Protein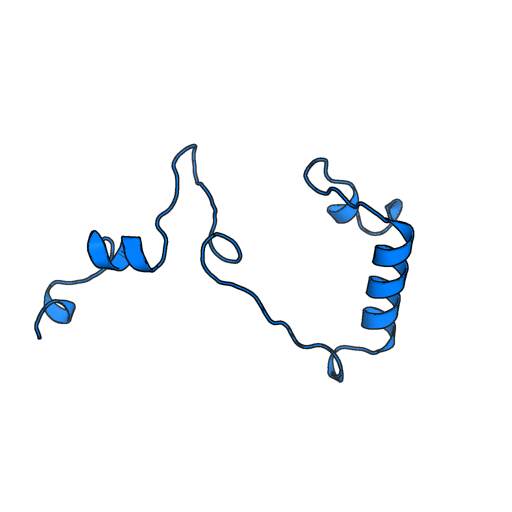 AF-H3BW20-F1 (afdb_monomer)

Foldseek 3Di:
DCVVDVVCVDPPHDDPDVVVVVVVVVVDVVVDDVPDDDDDDPFCTVDPQDDPPHGDDGPVRCVVVVVPPDVVNVDD

pLDDT: mean 88.11, std 13.78, range [52.66, 98.06]

InterPro domains:
  IPR006434 Pyrimidine 5'-nucleotidase, eukaryotic [PF05822] (44-76)
  IPR023214 HAD superfamily [G3DSA:3.40.50.1000] (2-66)
  IPR036412 HAD-like superfamily [SSF56784] (4-75)

Mean predicted aligned error: 7.13 Å

Sequence (76 aa):
FSAQIPELTKCTVLMKERSRVEVTIRAMQHAGAGTLQVISDFDMTLTRFAHNGNRVPTTHNILDNRLLISEDCAKK

Solvent-accessible surface area (backbone atoms only — not comparable to full-atom values): 5101 Å² total; per-residue (Å²): 106,62,92,77,39,68,76,69,65,39,92,89,54,83,67,96,56,59,71,60,54,54,53,53,54,51,51,54,61,74,64,33,74,95,73,64,84,88,86,78,75,52,71,58,66,73,39,64,58,56,56,97,91,38,75,52,76,44,73,66,49,37,60,77,67,44,74,81,60,55,76,80,76,71,62,131

Nearest PDB structures (foldseek):
  7zeg-assembly2_B  TM=8.986E-01  e=1.742E-03  Homo sapiens
  7zeg-assembly1_A  TM=8.718E-01  e=1.624E-03  Homo sapiens
  4kx5-assembly1_A  TM=8.854E-01  e=3.513E-03  Mus musculus

Structure (mmCIF, N/CA/C/O backbone):
data_AF-H3BW20-F1
#
_entry.id   AF-H3BW20-F1
#
loop_
_atom_site.group_PDB
_atom_site.id
_atom_site.type_symbol
_atom_site.label_atom_id
_atom_site.label_alt_id
_atom_site.label_comp_id
_atom_site.label_asym_id
_atom_site.label_entity_id
_atom_site.label_seq_id
_atom_site.pdbx_PDB_ins_code
_atom_site.Cartn_x
_atom_site.Cartn_y
_atom_site.Cartn_z
_atom_site.occupancy
_atom_site.B_iso_or_equiv
_atom_site.auth_seq_id
_atom_site.auth_comp_id
_atom_site.auth_asym_id
_atom_site.auth_atom_id
_atom_site.pdbx_PDB_model_num
ATOM 1 N N . PHE A 1 1 ? -18.189 8.322 10.754 1.00 55.78 1 PHE A N 1
ATOM 2 C CA . PHE A 1 1 ? -16.893 7.636 10.593 1.00 55.78 1 PHE A CA 1
ATOM 3 C C . PHE A 1 1 ? -16.314 7.827 9.201 1.00 55.78 1 PHE A C 1
ATOM 5 O O . PHE A 1 1 ? -15.255 8.427 9.111 1.00 55.78 1 PHE A O 1
ATOM 12 N N . SER A 1 2 ? -17.000 7.451 8.114 1.00 52.66 2 SER A N 1
ATOM 13 C CA . SER A 1 2 ? -16.540 7.800 6.752 1.00 52.66 2 SER A CA 1
ATOM 14 C C . SER A 1 2 ? -16.281 9.301 6.543 1.00 52.66 2 SER A C 1
ATOM 16 O O . SER A 1 2 ? -15.243 9.662 6.010 1.00 52.66 2 SER A O 1
ATOM 18 N N . ALA A 1 3 ? -17.159 10.175 7.045 1.00 55.78 3 ALA A N 1
ATOM 19 C CA . ALA A 1 3 ? -16.976 11.632 6.989 1.00 55.78 3 ALA A CA 1
ATOM 20 C C . ALA A 1 3 ? -15.846 12.173 7.896 1.00 55.78 3 ALA A C 1
ATOM 22 O O . ALA A 1 3 ? -15.503 13.344 7.799 1.00 55.78 3 ALA A O 1
ATOM 23 N N . GLN A 1 4 ? -15.284 11.345 8.787 1.00 74.31 4 GLN A N 1
ATOM 24 C CA . GLN A 1 4 ? -14.195 11.719 9.703 1.00 74.31 4 GLN A CA 1
ATOM 25 C C . GLN A 1 4 ? -12.816 11.251 9.209 1.00 74.31 4 GLN A C 1
ATOM 27 O O . GLN A 1 4 ? -11.811 11.684 9.760 1.00 74.31 4 GLN A O 1
ATOM 32 N N . ILE A 1 5 ? -12.758 10.393 8.179 1.00 89.06 5 ILE A N 1
ATOM 33 C CA . ILE A 1 5 ? -11.515 9.937 7.537 1.00 89.06 5 ILE A CA 1
ATOM 34 C C . ILE A 1 5 ? -11.662 10.160 6.023 1.00 89.06 5 ILE A C 1
ATOM 36 O O . ILE A 1 5 ? -12.132 9.258 5.316 1.00 89.06 5 ILE A O 1
ATOM 40 N N . PRO A 1 6 ? 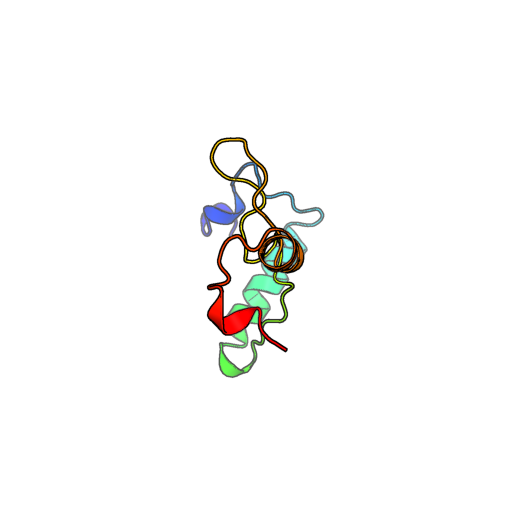-11.315 11.359 5.516 1.00 91.88 6 PRO A N 1
ATOM 41 C CA . PRO A 1 6 ? -11.499 11.731 4.109 1.00 91.88 6 PRO A CA 1
ATOM 42 C C . PRO A 1 6 ? -10.831 10.763 3.119 1.00 91.88 6 PRO A C 1
ATOM 44 O O . PRO A 1 6 ? -11.274 10.592 1.985 1.00 91.88 6 PRO A O 1
ATOM 47 N N . GLU A 1 7 ? -9.771 10.072 3.531 1.00 94.06 7 GLU A N 1
ATOM 48 C CA . GLU A 1 7 ? -9.068 9.086 2.714 1.00 94.06 7 GLU A CA 1
ATOM 49 C C . GLU A 1 7 ? -9.973 7.913 2.317 1.00 94.06 7 GLU A C 1
ATOM 51 O O . GLU A 1 7 ? -9.837 7.393 1.211 1.00 94.06 7 GLU A O 1
ATOM 56 N N . LEU A 1 8 ? -10.935 7.540 3.170 1.00 93.12 8 LEU A N 1
ATOM 57 C CA . LEU A 1 8 ? -11.882 6.446 2.929 1.00 93.12 8 LEU A CA 1
ATOM 58 C C . LEU A 1 8 ? -13.067 6.848 2.033 1.00 93.12 8 LEU A C 1
ATOM 60 O O . LEU A 1 8 ? -13.963 6.029 1.800 1.00 93.12 8 LEU A O 1
ATOM 64 N N . THR A 1 9 ? -13.120 8.097 1.559 1.00 92.75 9 THR A N 1
ATOM 65 C CA . THR A 1 9 ? -14.167 8.593 0.648 1.00 92.75 9 THR A CA 1
ATOM 66 C C . THR A 1 9 ? -13.664 8.836 -0.776 1.00 92.75 9 THR A C 1
ATOM 68 O O . THR A 1 9 ? -14.438 9.270 -1.624 1.00 92.75 9 THR A O 1
ATOM 71 N N . LYS A 1 10 ? -12.385 8.562 -1.067 1.00 95.25 10 LYS A N 1
ATOM 72 C CA . LYS A 1 10 ? -11.820 8.667 -2.422 1.00 95.25 10 LYS A CA 1
ATOM 73 C C . LYS A 1 10 ? -12.478 7.655 -3.367 1.00 95.25 10 LYS A C 1
ATOM 75 O O . LYS A 1 10 ? -12.759 6.528 -2.970 1.00 95.25 10 LYS A O 1
ATOM 80 N N . CYS A 1 11 ? -12.644 8.020 -4.640 1.00 97.19 11 CYS A N 1
ATOM 81 C CA . CYS A 1 11 ? -13.227 7.137 -5.663 1.00 97.19 11 CYS A CA 1
ATOM 82 C C . CYS A 1 11 ? -12.410 5.858 -5.920 1.00 97.19 11 CYS A C 1
ATOM 84 O O . CYS A 1 11 ? -12.948 4.873 -6.413 1.00 97.19 11 CYS A O 1
ATOM 86 N N . THR A 1 12 ? -11.124 5.858 -5.563 1.00 97.12 12 THR A N 1
ATOM 87 C CA . THR A 1 12 ? -10.230 4.698 -5.660 1.00 97.12 12 THR A CA 1
ATOM 88 C C . THR A 1 12 ? -10.402 3.696 -4.517 1.00 97.12 12 THR A C 1
ATOM 90 O O . THR A 1 12 ? -9.796 2.628 -4.554 1.00 97.12 12 THR A O 1
ATOM 93 N N . VAL A 1 13 ? -11.197 4.018 -3.492 1.00 96.38 13 VAL A N 1
ATOM 94 C CA . VAL A 1 13 ? -11.416 3.154 -2.330 1.00 96.38 13 VAL A CA 1
ATOM 95 C C . VAL A 1 13 ? -12.751 2.438 -2.474 1.00 96.38 13 VAL A C 1
ATOM 97 O O . VAL A 1 13 ? -13.820 3.031 -2.343 1.00 96.38 13 VAL A O 1
ATOM 100 N N . LEU A 1 14 ? -12.680 1.130 -2.702 1.00 96.69 14 LEU A N 1
ATOM 101 C CA . LEU A 1 14 ? -13.841 0.257 -2.824 1.00 96.69 14 LEU A CA 1
ATOM 102 C C . LEU A 1 14 ? -13.868 -0.705 -1.635 1.00 96.69 14 LEU A C 1
ATOM 104 O O . LEU A 1 14 ? -12.893 -1.402 -1.365 1.00 96.69 14 LEU A O 1
ATOM 108 N N . MET A 1 15 ? -14.986 -0.746 -0.913 1.00 96.50 15 MET A N 1
ATOM 109 C CA . MET A 1 15 ? -15.167 -1.609 0.256 1.00 96.50 15 MET A CA 1
ATOM 110 C C . MET A 1 15 ? -16.413 -2.463 0.072 1.00 96.50 15 MET A C 1
ATOM 112 O O . MET A 1 15 ? -17.511 -1.926 -0.053 1.00 96.50 15 MET A O 1
ATOM 116 N N . LYS A 1 16 ? -16.255 -3.789 0.120 1.00 96.88 16 LYS A N 1
ATOM 117 C CA . LYS A 1 16 ? -17.389 -4.722 0.048 1.00 96.88 16 LYS A CA 1
ATOM 118 C C . LYS A 1 16 ? -18.333 -4.575 1.249 1.00 96.88 16 LYS A C 1
ATOM 120 O O . LYS A 1 16 ? -19.543 -4.527 1.077 1.00 96.88 16 LYS A O 1
ATOM 125 N N . GLU A 1 17 ? -17.778 -4.480 2.458 1.00 97.00 17 GLU A N 1
ATOM 126 C CA . GLU A 1 17 ? -18.529 -4.382 3.717 1.00 97.00 17 GLU A CA 1
ATOM 127 C C . GLU A 1 17 ? -17.999 -3.219 4.565 1.00 97.00 17 GLU A C 1
ATOM 129 O O . GLU A 1 17 ? -17.150 -3.396 5.442 1.00 97.00 17 GLU A O 1
ATOM 134 N N . ARG A 1 18 ? -18.497 -2.005 4.307 1.00 93.56 18 ARG A N 1
ATOM 135 C CA . ARG A 1 18 ? -18.009 -0.784 4.970 1.00 93.56 18 ARG A CA 1
ATOM 136 C C . ARG A 1 18 ? -18.107 -0.848 6.496 1.00 93.56 18 ARG A C 1
ATOM 138 O O . ARG A 1 18 ? -17.145 -0.512 7.179 1.00 93.56 18 ARG A O 1
ATOM 145 N N . SER A 1 19 ? -19.232 -1.326 7.028 1.00 94.12 19 SER A N 1
ATOM 146 C CA . SER A 1 19 ? -19.449 -1.400 8.478 1.00 94.12 19 SER A CA 1
ATOM 147 C C . SER A 1 19 ? -18.424 -2.297 9.176 1.00 94.12 19 SER A C 1
ATOM 149 O O . SER A 1 19 ? -17.946 -1.951 10.254 1.00 94.12 19 SER 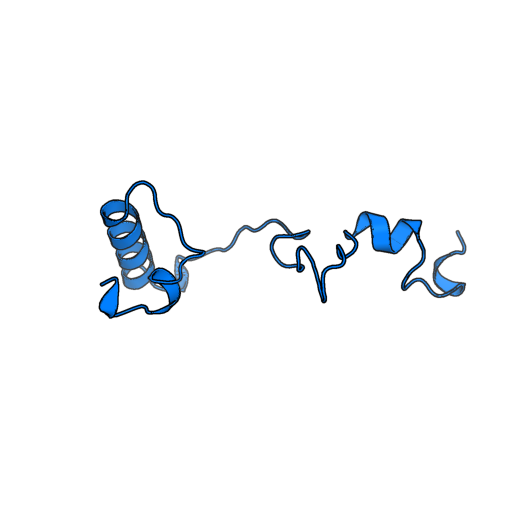A O 1
ATOM 151 N N . ARG A 1 20 ? -18.024 -3.415 8.550 1.00 96.75 20 ARG A N 1
ATOM 152 C CA . ARG A 1 20 ? -17.012 -4.318 9.115 1.00 96.75 20 ARG A CA 1
ATOM 153 C C . ARG A 1 20 ? -15.636 -3.659 9.159 1.00 96.75 20 ARG A C 1
ATOM 155 O O . ARG A 1 20 ? -14.964 -3.736 10.181 1.00 96.75 20 ARG A O 1
ATOM 162 N N . VAL A 1 21 ? -15.251 -2.964 8.086 1.00 95.25 21 VAL A N 1
ATOM 163 C CA . VAL A 1 21 ? -13.985 -2.212 8.021 1.00 95.25 21 VAL A CA 1
ATOM 164 C C . VAL A 1 21 ? -13.920 -1.152 9.124 1.00 95.25 21 VAL A C 1
ATOM 166 O O . VAL A 1 21 ? -12.902 -1.037 9.802 1.00 95.25 21 VAL A O 1
ATOM 169 N N . GLU A 1 22 ? -15.010 -0.417 9.359 1.00 93.62 22 GLU A N 1
ATOM 170 C CA . GLU A 1 22 ? -15.058 0.590 10.427 1.00 93.62 22 GLU A CA 1
ATOM 171 C C . GLU A 1 22 ? -14.890 -0.024 11.824 1.00 93.62 22 GLU A C 1
ATOM 173 O O . GLU A 1 22 ? -14.170 0.537 12.651 1.00 93.62 22 GLU A O 1
ATOM 178 N N . VAL A 1 23 ? -15.505 -1.183 12.087 1.00 96.19 23 VAL A N 1
ATOM 179 C CA . VAL A 1 23 ? -15.321 -1.916 13.352 1.00 96.19 23 VAL A CA 1
ATOM 180 C C . VAL A 1 23 ? -13.865 -2.355 13.521 1.00 96.19 23 VAL A C 1
ATOM 182 O O . VAL A 1 23 ? -13.292 -2.144 14.589 1.00 96.19 23 VAL A O 1
ATOM 185 N N . THR A 1 24 ? -13.236 -2.897 12.473 1.00 95.94 24 THR A N 1
ATOM 186 C CA . THR A 1 24 ? -11.826 -3.316 12.511 1.00 95.94 24 THR A CA 1
ATOM 187 C C . THR A 1 24 ? -10.885 -2.140 12.781 1.00 95.94 24 THR A C 1
ATOM 189 O O . THR A 1 24 ? -10.016 -2.247 13.643 1.00 95.94 24 THR A O 1
ATOM 192 N N . ILE A 1 25 ? -11.077 -0.998 12.109 1.00 94.94 25 ILE A N 1
ATOM 193 C CA . ILE A 1 25 ? -10.262 0.208 12.336 1.00 94.94 25 ILE A CA 1
ATOM 194 C C . ILE A 1 25 ? -10.395 0.691 13.782 1.00 94.94 25 ILE A C 1
ATOM 196 O O . ILE A 1 25 ? -9.382 0.972 14.423 1.00 94.94 25 ILE A O 1
ATOM 200 N N . ARG A 1 26 ? -11.617 0.731 14.332 1.00 94.38 26 ARG A N 1
ATOM 201 C CA . ARG A 1 26 ? -11.817 1.101 15.740 1.00 94.38 26 ARG A CA 1
ATOM 202 C C . ARG A 1 26 ? -11.126 0.117 16.673 1.00 94.38 26 ARG A C 1
ATOM 204 O O . ARG A 1 26 ? -10.471 0.563 17.605 1.00 94.38 26 ARG A O 1
ATOM 211 N N . ALA A 1 27 ? -11.240 -1.187 16.440 1.00 96.56 27 ALA A N 1
ATOM 212 C CA . ALA A 1 27 ? -10.585 -2.184 17.284 1.00 96.56 27 ALA A CA 1
ATOM 213 C C . ALA A 1 27 ? -9.059 -1.978 17.324 1.00 96.56 27 ALA A C 1
ATOM 215 O O . ALA A 1 27 ? -8.485 -1.944 18.409 1.00 96.56 27 ALA A O 1
ATOM 216 N N . MET A 1 28 ? -8.427 -1.735 16.168 1.00 96.25 28 MET A N 1
ATOM 217 C CA . MET A 1 28 ? -6.992 -1.422 16.093 1.00 96.25 28 MET A CA 1
ATOM 218 C C . MET A 1 28 ? -6.636 -0.134 16.852 1.00 96.25 28 MET A C 1
ATOM 220 O O . MET A 1 28 ? -5.653 -0.105 17.588 1.00 96.25 28 MET A O 1
ATOM 224 N N . GLN A 1 29 ? -7.448 0.922 16.722 1.00 94.25 29 GLN A N 1
ATOM 225 C CA . GLN A 1 29 ? -7.237 2.180 17.450 1.00 94.25 29 GLN A CA 1
ATOM 226 C C . GLN A 1 29 ? -7.325 2.000 18.972 1.00 94.25 29 GLN A C 1
ATOM 228 O O . GLN A 1 29 ? -6.482 2.533 19.688 1.00 94.25 29 GLN A O 1
ATOM 233 N N . HIS A 1 30 ? -8.315 1.247 19.465 1.00 96.44 30 HIS A N 1
ATOM 234 C CA . HIS A 1 30 ? -8.496 1.012 20.903 1.00 96.44 30 HIS A CA 1
ATOM 235 C C . HIS A 1 30 ? -7.397 0.122 21.495 1.00 96.44 30 HIS A C 1
ATOM 237 O O . HIS A 1 30 ? -6.998 0.336 22.635 1.00 96.44 30 HIS A O 1
ATOM 243 N N . ALA A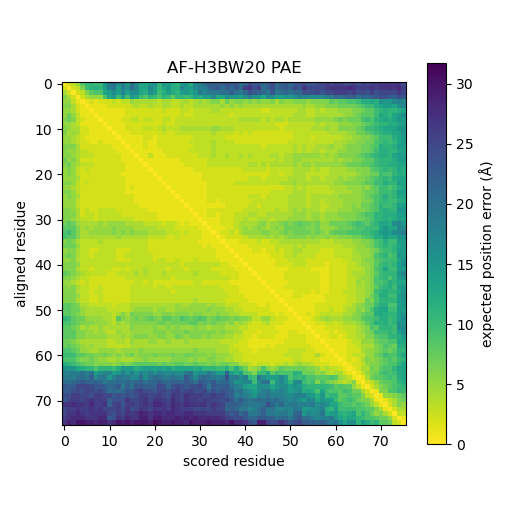 1 31 ? -6.908 -0.865 20.738 1.00 97.31 31 ALA A N 1
ATOM 244 C CA . ALA A 1 31 ? -5.842 -1.758 21.189 1.00 97.31 31 ALA A CA 1
ATOM 245 C C . ALA A 1 31 ? -4.471 -1.054 21.269 1.00 97.31 31 ALA A C 1
ATOM 247 O O . ALA A 1 31 ? -3.621 -1.426 22.078 1.00 97.31 31 ALA A O 1
ATOM 248 N N . GLY A 1 32 ? -4.269 0.002 20.474 1.00 95.12 32 GLY A N 1
ATOM 249 C CA . GLY A 1 32 ? -3.084 0.854 20.530 1.00 95.12 32 GLY A CA 1
ATOM 250 C C . GLY A 1 32 ? -1.853 0.265 19.830 1.00 95.12 32 GLY A C 1
ATOM 251 O O . GLY A 1 32 ? -1.806 -0.904 19.445 1.00 95.12 32 GLY A O 1
ATOM 252 N N . ALA A 1 33 ? -0.824 1.100 19.659 1.00 94.62 33 ALA A N 1
ATOM 253 C CA . ALA A 1 33 ? 0.332 0.802 18.806 1.00 94.62 33 ALA A CA 1
ATOM 254 C C . ALA A 1 33 ? 1.127 -0.448 19.221 1.00 94.62 33 ALA A C 1
ATOM 256 O O . ALA A 1 33 ? 1.642 -1.149 18.358 1.00 94.62 33 ALA A O 1
ATOM 257 N N . GLY A 1 34 ? 1.184 -0.768 20.519 1.00 97.38 34 GLY A N 1
ATOM 258 C CA . GLY A 1 34 ? 1.900 -1.949 21.024 1.00 97.38 34 GLY A CA 1
ATOM 259 C C . GLY A 1 34 ? 1.305 -3.292 20.583 1.00 97.38 34 GLY A C 1
ATOM 260 O O . GLY A 1 34 ? 1.932 -4.326 20.779 1.00 97.38 34 GLY A O 1
ATOM 261 N N . THR A 1 35 ? 0.111 -3.280 19.986 1.00 97.00 35 THR A N 1
ATOM 262 C CA . THR A 1 35 ? -0.587 -4.478 19.493 1.00 97.00 35 THR A CA 1
ATOM 263 C C . THR A 1 35 ? -0.605 -4.580 17.968 1.00 97.00 35 THR A C 1
ATOM 265 O O . THR A 1 35 ? -1.124 -5.553 17.423 1.00 97.00 35 THR A O 1
ATOM 268 N N . LEU A 1 36 ? -0.056 -3.582 17.267 1.00 97.06 36 LEU A N 1
ATOM 269 C CA . LEU A 1 36 ? -0.118 -3.491 15.815 1.00 97.06 36 LEU A CA 1
ATOM 270 C C . LEU A 1 36 ? 1.200 -3.945 15.182 1.00 97.06 36 LEU A C 1
ATOM 272 O O . LEU A 1 36 ? 2.276 -3.467 15.531 1.00 97.06 36 LEU A O 1
ATOM 276 N N . GLN A 1 37 ? 1.101 -4.822 14.188 1.00 97.62 37 GLN A N 1
ATOM 277 C CA . GLN A 1 37 ? 2.205 -5.197 13.308 1.00 97.62 37 GLN A CA 1
ATOM 278 C C . GLN A 1 37 ? 1.768 -5.037 11.852 1.00 97.62 37 GLN A C 1
ATOM 280 O O . GLN A 1 37 ? 0.587 -5.179 11.532 1.00 97.62 37 GLN A O 1
ATOM 285 N N . VAL A 1 38 ? 2.720 -4.736 10.969 1.00 97.00 38 VAL A N 1
ATOM 286 C CA . VAL A 1 38 ? 2.472 -4.553 9.534 1.00 97.00 38 VAL A CA 1
ATOM 287 C C . VAL A 1 38 ? 3.198 -5.647 8.765 1.00 97.00 38 VAL A C 1
ATOM 289 O O . VAL A 1 38 ? 4.407 -5.807 8.900 1.00 97.00 38 VAL A O 1
ATOM 292 N N . ILE A 1 39 ? 2.453 -6.375 7.939 1.00 97.75 39 ILE A N 1
ATOM 293 C CA . ILE A 1 39 ? 2.981 -7.331 6.966 1.00 97.75 39 ILE A CA 1
ATOM 294 C C . ILE A 1 39 ? 2.494 -6.849 5.603 1.00 97.75 39 ILE A C 1
ATOM 296 O O . ILE A 1 39 ? 1.291 -6.691 5.400 1.00 97.75 39 ILE A O 1
ATOM 300 N N . SER A 1 40 ? 3.424 -6.569 4.694 1.00 97.56 40 SER A N 1
ATOM 301 C CA . SER A 1 40 ? 3.126 -6.026 3.369 1.00 97.56 40 SER A CA 1
ATOM 302 C C . SER A 1 40 ? 4.014 -6.680 2.324 1.00 97.56 40 SER A C 1
ATOM 304 O O . SER A 1 40 ? 5.171 -6.993 2.598 1.00 97.56 40 SER A O 1
ATOM 306 N N . ASP A 1 41 ? 3.475 -6.819 1.118 1.00 98.06 41 ASP A N 1
ATOM 307 C CA . ASP A 1 41 ? 4.280 -7.031 -0.081 1.00 98.06 41 ASP A CA 1
ATOM 308 C C . ASP A 1 41 ? 5.046 -5.740 -0.446 1.00 98.06 41 ASP A C 1
ATOM 310 O O . ASP A 1 41 ? 4.752 -4.664 0.090 1.00 98.06 41 ASP A O 1
ATOM 314 N N . PHE A 1 42 ? 6.028 -5.833 -1.344 1.00 96.88 42 PHE A N 1
ATOM 315 C CA . PHE A 1 42 ? 6.884 -4.717 -1.746 1.00 96.88 42 PHE A CA 1
ATOM 316 C C . PHE A 1 42 ? 6.532 -4.175 -3.135 1.00 96.88 42 PHE A C 1
ATOM 318 O O . PHE A 1 42 ? 6.074 -3.032 -3.254 1.00 96.88 42 PHE A O 1
ATOM 325 N N . ASP A 1 43 ? 6.731 -4.973 -4.185 1.00 96.19 43 ASP A N 1
ATOM 326 C CA . ASP A 1 43 ? 6.569 -4.510 -5.561 1.00 96.19 43 ASP A CA 1
ATOM 327 C C . ASP A 1 43 ? 5.109 -4.183 -5.879 1.00 96.19 43 ASP A C 1
ATOM 329 O O . ASP A 1 43 ? 4.201 -4.960 -5.607 1.00 96.19 43 ASP A O 1
ATOM 333 N N . MET A 1 44 ? 4.875 -3.007 -6.463 1.00 96.12 44 MET A N 1
ATOM 334 C CA . MET A 1 44 ? 3.550 -2.478 -6.811 1.00 96.12 44 MET A CA 1
ATOM 335 C C . MET A 1 44 ? 2.596 -2.269 -5.613 1.00 96.12 44 MET A C 1
ATOM 337 O O . MET A 1 44 ? 1.458 -1.846 -5.822 1.00 96.12 44 MET A O 1
ATOM 341 N N . THR A 1 45 ? 3.050 -2.537 -4.382 1.00 96.69 45 THR A N 1
ATOM 342 C CA . THR A 1 45 ? 2.329 -2.264 -3.128 1.00 96.69 45 THR A CA 1
ATOM 343 C C . THR A 1 45 ? 2.955 -1.074 -2.403 1.00 96.69 45 THR A C 1
ATOM 345 O O . THR A 1 45 ? 2.298 -0.052 -2.209 1.00 96.69 45 THR A O 1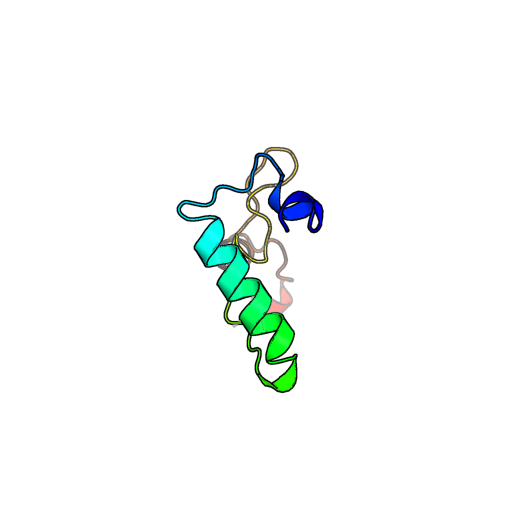
ATOM 348 N N . LEU A 1 46 ? 4.240 -1.177 -2.039 1.00 97.56 46 LEU A N 1
ATOM 349 C CA . LEU A 1 46 ? 5.023 -0.059 -1.501 1.00 97.56 46 LEU A CA 1
ATOM 350 C C . LEU A 1 46 ? 5.665 0.755 -2.626 1.00 97.56 46 LEU A C 1
ATOM 352 O O . LEU A 1 46 ? 5.757 1.981 -2.533 1.00 97.56 46 LEU A O 1
ATOM 356 N N . THR A 1 47 ? 6.086 0.090 -3.705 1.00 95.88 47 THR A N 1
ATOM 357 C CA . THR A 1 47 ? 6.512 0.777 -4.926 1.00 95.88 47 THR A CA 1
ATOM 358 C C . THR A 1 47 ? 5.298 1.158 -5.774 1.00 95.88 47 THR A C 1
ATOM 360 O O . THR A 1 47 ? 4.235 0.540 -5.704 1.00 95.88 47 THR A O 1
ATOM 363 N N . ARG A 1 48 ? 5.428 2.228 -6.569 1.00 96.75 48 ARG A N 1
ATOM 364 C CA . ARG A 1 48 ? 4.350 2.661 -7.473 1.00 96.75 48 ARG A CA 1
ATOM 365 C C . ARG A 1 48 ? 4.036 1.544 -8.471 1.00 96.75 48 ARG A C 1
ATOM 367 O O . ARG A 1 48 ? 4.900 0.748 -8.796 1.00 96.75 48 ARG A O 1
ATOM 374 N N . PHE A 1 49 ? 2.828 1.538 -9.022 1.00 96.69 49 PHE A N 1
ATOM 375 C CA . PHE A 1 49 ? 2.520 0.701 -10.187 1.00 96.69 49 PHE A CA 1
ATOM 376 C C . P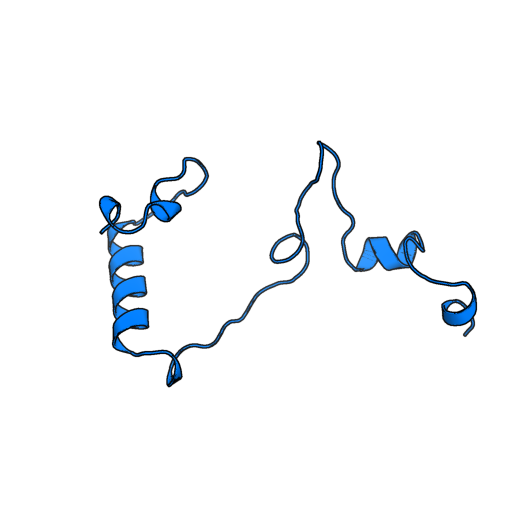HE A 1 49 ? 2.968 1.359 -11.505 1.00 96.69 49 PHE A C 1
ATOM 378 O O . PHE A 1 49 ? 3.491 0.712 -12.413 1.00 96.69 49 PHE A O 1
ATOM 385 N N . ALA A 1 50 ? 2.775 2.676 -11.605 1.00 96.38 50 ALA A N 1
ATOM 386 C CA . ALA A 1 50 ? 3.115 3.482 -12.771 1.00 96.38 50 ALA A CA 1
ATOM 387 C C . ALA A 1 50 ? 3.470 4.923 -12.370 1.00 96.38 50 ALA A C 1
ATOM 389 O O . ALA A 1 50 ? 3.052 5.418 -11.316 1.00 96.38 50 ALA A O 1
ATOM 390 N N . HIS A 1 51 ? 4.222 5.608 -13.229 1.00 95.56 51 HIS A N 1
ATOM 391 C CA . HIS A 1 51 ? 4.559 7.023 -13.112 1.00 95.56 51 HIS A CA 1
ATOM 392 C C . HIS A 1 51 ? 4.543 7.675 -14.502 1.00 95.56 51 HIS A C 1
ATOM 394 O O . HIS A 1 51 ? 5.115 7.136 -15.445 1.00 95.56 51 HIS A O 1
ATOM 400 N N . ASN A 1 52 ? 3.858 8.816 -14.642 1.00 95.50 52 ASN A N 1
ATOM 401 C CA . ASN A 1 52 ? 3.693 9.542 -15.913 1.00 95.50 52 ASN A CA 1
ATOM 402 C C . ASN A 1 52 ? 3.184 8.661 -17.072 1.00 95.50 52 ASN A C 1
ATOM 404 O O . ASN A 1 52 ? 3.667 8.753 -18.194 1.00 95.50 52 ASN A O 1
ATOM 408 N N . GLY A 1 53 ? 2.233 7.767 -16.782 1.00 94.62 53 GLY A N 1
ATOM 409 C CA . GLY A 1 53 ? 1.650 6.845 -17.764 1.00 94.62 53 GLY A CA 1
ATOM 410 C C . GLY A 1 53 ? 2.497 5.606 -18.076 1.00 94.62 53 GLY A C 1
ATOM 411 O O . GLY A 1 53 ? 1.983 4.675 -18.685 1.00 94.62 53 GLY A O 1
ATOM 412 N N . ASN A 1 54 ? 3.745 5.542 -17.604 1.00 94.12 54 ASN A N 1
ATOM 413 C CA . ASN A 1 54 ? 4.637 4.408 -17.831 1.00 94.12 54 ASN A CA 1
ATOM 414 C C . ASN A 1 54 ? 4.689 3.481 -16.617 1.00 94.12 54 ASN A C 1
ATOM 416 O O . ASN A 1 54 ? 4.701 3.933 -15.468 1.00 94.12 54 ASN A O 1
ATOM 420 N N . ARG A 1 55 ? 4.754 2.172 -16.869 1.00 93.81 55 ARG A N 1
ATOM 421 C CA . ARG A 1 55 ? 4.934 1.162 -15.821 1.00 93.81 55 ARG A CA 1
ATOM 422 C C . ARG A 1 55 ? 6.310 1.326 -15.178 1.00 93.81 55 ARG A C 1
ATOM 424 O O . ARG A 1 55 ? 7.297 1.491 -15.891 1.00 93.81 55 ARG A O 1
ATOM 431 N N . VAL A 1 56 ? 6.375 1.280 -13.850 1.00 93.75 56 VAL A N 1
ATOM 432 C CA . VAL A 1 56 ? 7.666 1.312 -13.142 1.00 93.75 56 VAL A CA 1
ATOM 433 C C . VAL A 1 56 ? 8.210 -0.114 -12.971 1.00 93.75 56 VAL A C 1
ATOM 435 O O . VAL A 1 56 ? 7.417 -1.062 -12.943 1.00 93.75 56 VAL A O 1
ATOM 438 N N . PRO A 1 57 ? 9.541 -0.297 -12.909 1.00 93.25 57 PRO A N 1
ATOM 439 C CA . PRO A 1 57 ? 10.137 -1.622 -12.782 1.00 93.25 57 PRO A CA 1
ATOM 440 C C . PRO A 1 57 ? 9.839 -2.248 -11.413 1.00 93.25 57 PRO A C 1
ATOM 442 O O . PRO A 1 57 ? 9.743 -1.545 -10.407 1.00 93.25 57 PRO A O 1
ATOM 445 N N . THR A 1 58 ? 9.735 -3.577 -11.379 1.00 94.75 58 THR A N 1
ATOM 446 C CA . THR A 1 58 ? 9.823 -4.357 -10.135 1.00 94.75 58 THR A CA 1
ATOM 447 C C . THR A 1 58 ? 11.273 -4.435 -9.651 1.00 94.75 58 THR A C 1
ATOM 449 O O . THR A 1 58 ? 12.201 -4.116 -10.401 1.00 94.75 58 THR A O 1
ATOM 452 N N . THR A 1 59 ? 11.496 -4.931 -8.434 1.00 93.19 59 THR A N 1
ATOM 453 C CA . THR A 1 59 ? 12.839 -5.261 -7.924 1.00 93.19 59 THR A CA 1
ATOM 454 C C . THR A 1 59 ? 13.640 -6.118 -8.904 1.00 93.19 59 THR A C 1
ATOM 456 O O . THR A 1 59 ? 14.784 -5.792 -9.216 1.00 93.19 59 THR A O 1
ATOM 459 N N . HIS A 1 60 ? 13.022 -7.159 -9.467 1.00 91.12 60 HIS A N 1
ATOM 460 C CA . HIS A 1 60 ? 13.648 -8.018 -10.471 1.00 91.12 60 HIS A CA 1
ATOM 461 C C . HIS A 1 60 ? 14.036 -7.237 -11.737 1.00 91.12 60 HIS A C 1
ATOM 463 O O . HIS A 1 60 ? 15.173 -7.321 -12.193 1.00 91.12 60 HIS A O 1
ATOM 469 N N . ASN A 1 61 ? 13.141 -6.382 -12.250 1.00 88.56 61 ASN A N 1
ATOM 470 C CA . ASN A 1 61 ? 13.419 -5.592 -13.452 1.00 88.56 61 ASN A CA 1
ATOM 471 C C . ASN A 1 61 ? 14.531 -4.555 -13.262 1.00 88.56 61 ASN A C 1
ATOM 473 O O . ASN A 1 61 ? 15.182 -4.196 -14.243 1.00 88.56 61 ASN A O 1
ATOM 477 N N . ILE A 1 62 ? 14.745 -4.058 -12.041 1.00 88.81 62 ILE A N 1
ATOM 478 C CA . ILE A 1 62 ? 15.878 -3.172 -11.739 1.00 88.81 62 ILE A CA 1
ATOM 479 C C . ILE A 1 62 ? 17.203 -3.918 -11.932 1.00 88.81 62 ILE A C 1
ATOM 481 O O . ILE A 1 62 ? 18.135 -3.350 -12.505 1.00 88.81 62 ILE A O 1
ATOM 485 N N . LEU A 1 63 ? 17.274 -5.177 -11.486 1.00 85.44 63 LEU A N 1
ATOM 486 C CA . LEU A 1 63 ? 18.473 -6.005 -11.603 1.00 85.44 63 LEU A CA 1
ATOM 487 C C . LEU A 1 63 ? 18.721 -6.437 -13.053 1.00 85.44 63 LEU A C 1
ATOM 489 O O . LEU A 1 63 ? 19.822 -6.235 -13.565 1.00 85.44 63 LEU A O 1
ATOM 493 N N . ASP A 1 64 ? 17.695 -6.960 -13.729 1.00 82.69 64 ASP A N 1
ATOM 494 C CA . ASP A 1 64 ? 17.816 -7.484 -15.097 1.00 82.69 64 ASP A CA 1
ATOM 495 C C . ASP A 1 64 ? 18.258 -6.412 -16.093 1.00 82.69 64 ASP A C 1
ATOM 497 O O . ASP A 1 64 ? 19.132 -6.634 -16.928 1.00 82.69 64 ASP A O 1
ATOM 501 N N . ASN A 1 65 ? 17.673 -5.219 -15.980 1.00 77.88 65 ASN A N 1
ATOM 502 C CA . ASN A 1 65 ? 17.950 -4.117 -16.895 1.00 77.88 65 ASN A CA 1
ATOM 503 C C . ASN A 1 65 ? 19.137 -3.253 -16.435 1.00 77.88 65 ASN A C 1
ATOM 505 O O . ASN A 1 65 ? 19.376 -2.201 -17.025 1.00 77.88 65 ASN A O 1
ATOM 509 N N . ARG A 1 66 ? 19.849 -3.657 -15.366 1.00 71.44 66 ARG A N 1
ATOM 510 C CA . ARG A 1 66 ? 20.950 -2.906 -14.729 1.00 71.44 66 ARG A CA 1
ATOM 511 C C . ARG A 1 66 ? 20.631 -1.421 -14.532 1.00 71.44 66 ARG A C 1
ATOM 513 O O . ARG A 1 66 ? 21.517 -0.579 -14.630 1.00 71.44 66 ARG A O 1
ATOM 520 N N . LEU A 1 67 ? 19.373 -1.091 -14.235 1.00 68.56 67 LEU A N 1
ATOM 521 C CA . LEU A 1 67 ? 18.910 0.304 -14.225 1.00 68.56 67 LEU A CA 1
ATOM 522 C C . LEU A 1 67 ? 19.653 1.153 -13.188 1.00 68.56 67 LEU A C 1
ATOM 524 O O . LEU A 1 67 ? 19.685 2.372 -13.315 1.00 68.56 67 LEU A O 1
ATOM 528 N N . LEU A 1 68 ? 20.212 0.509 -12.156 1.00 65.38 68 LEU A N 1
ATOM 529 C CA . LEU A 1 68 ? 20.854 1.146 -11.005 1.00 65.38 68 LEU A CA 1
ATOM 530 C C . LEU A 1 68 ? 22.120 0.408 -10.523 1.00 65.38 68 LEU A C 1
ATOM 532 O O . LEU A 1 68 ? 22.619 0.703 -9.439 1.00 65.38 68 LEU A O 1
ATOM 536 N N . ILE A 1 69 ? 22.630 -0.568 -11.283 1.00 62.09 69 ILE A N 1
ATOM 537 C CA . ILE A 1 69 ? 23.806 -1.360 -10.888 1.00 62.09 69 ILE A CA 1
ATOM 538 C C . ILE A 1 69 ? 25.051 -0.740 -11.527 1.00 62.09 69 ILE A C 1
ATOM 540 O O . ILE A 1 69 ? 25.178 -0.746 -12.751 1.00 62.09 69 ILE A O 1
ATOM 544 N N . SER A 1 70 ? 25.973 -0.223 -10.709 1.00 63.31 70 SER A N 1
ATOM 545 C CA . SER A 1 70 ? 27.303 0.178 -11.184 1.00 63.31 70 SER A CA 1
ATOM 546 C C . SER A 1 70 ? 28.094 -1.049 -11.648 1.00 63.31 70 SER A C 1
ATOM 548 O O . SER A 1 70 ? 27.896 -2.156 -11.142 1.00 63.31 70 SER A O 1
ATOM 550 N N . GLU A 1 71 ? 29.017 -0.877 -12.599 1.00 65.00 71 GLU A N 1
ATOM 551 C CA . GLU A 1 71 ? 29.814 -1.994 -13.136 1.00 65.00 71 GLU A CA 1
ATOM 552 C C . GLU A 1 71 ? 30.591 -2.766 -12.055 1.00 65.00 71 GLU A C 1
ATOM 554 O O . GLU A 1 71 ? 30.843 -3.962 -12.211 1.00 65.00 71 GLU A O 1
ATOM 559 N N . ASP A 1 72 ? 30.900 -2.118 -10.929 1.00 62.72 72 ASP A N 1
ATOM 560 C CA . ASP A 1 72 ? 31.591 -2.721 -9.787 1.00 62.72 72 ASP A CA 1
ATOM 561 C C . ASP A 1 72 ? 30.751 -3.779 -9.058 1.00 62.72 72 ASP A C 1
ATOM 563 O O . ASP A 1 72 ? 31.300 -4.756 -8.554 1.00 62.72 72 ASP A O 1
ATOM 567 N N . CYS A 1 73 ? 29.422 -3.648 -9.058 1.00 58.41 73 CYS A N 1
ATOM 568 C CA . CYS A 1 73 ? 28.508 -4.644 -8.491 1.00 58.41 73 CYS A CA 1
ATOM 569 C C . CYS A 1 73 ? 28.156 -5.776 -9.476 1.00 58.41 73 CYS A C 1
ATOM 571 O O . CYS A 1 73 ? 27.494 -6.737 -9.090 1.00 58.41 73 CYS A O 1
ATOM 573 N N . ALA A 1 74 ? 28.571 -5.674 -10.745 1.00 57.81 74 ALA A N 1
ATOM 574 C CA . ALA A 1 74 ? 28.290 -6.671 -11.782 1.00 57.81 74 ALA A CA 1
ATOM 575 C C . ALA A 1 74 ? 29.381 -7.752 -11.916 1.00 57.81 74 ALA A C 1
ATOM 577 O O . ALA A 1 74 ? 29.239 -8.668 -12.733 1.00 57.81 74 ALA A O 1
ATOM 578 N N . LYS A 1 75 ? 30.471 -7.653 -11.147 1.00 58.12 75 LYS A N 1
ATOM 579 C CA . LYS A 1 75 ? 31.548 -8.649 -11.120 1.00 58.12 75 LYS A CA 1
ATOM 580 C C . LYS A 1 75 ? 31.218 -9.727 -10.083 1.00 58.12 75 LYS A C 1
ATOM 582 O O . LYS A 1 75 ? 30.922 -9.406 -8.936 1.00 58.12 75 LYS A O 1
ATOM 587 N N . LYS A 1 76 ? 31.223 -10.988 -10.527 1.00 54.03 76 LYS A N 1
ATOM 588 C CA . LYS A 1 76 ? 31.175 -12.170 -9.653 1.00 54.03 76 LYS A CA 1
ATOM 589 C C . LYS A 1 76 ? 32.460 -12.309 -8.851 1.00 54.03 76 LYS A C 1
ATOM 591 O O . LYS A 1 76 ? 33.525 -11.992 -9.428 1.00 54.03 76 LYS A O 1
#

Radius of gyration: 19.34 Å; Cα contacts (8 Å, |Δi|>4): 29; chains: 1; bounding box: 51×24×39 Å

Secondary structure (DSSP, 8-state):
-GGG-GGGGSTT---S-HHHHHHHHHHHHHH-GGG-------TTTTS-SEETTEEPPPHHHHHHTTTT--GGGG--

Organism: Tetraodon nigroviridis (NCBI:txid99883)

=== Feature glossary ===
The record interleaves many kinds of information about one protein. Here is each kind framed as the question it answers.

Q: What are the backbone torsion angles?
A: φ (phi) and ψ (psi) are the two rotatable backbone dihedrals per residue: φ is the C(i-1)–N–Cα–C torsion, ψ is the N–Cα–C–N(i+1) torsion, both in degrees on (−180°, 180°]. α-helical residues cluster near (−60°, −45°); β-strand residues near (−120°, +130°). A Ramachandran plot is simply a scatter of (φ, ψ) for every residue.

Q: What is the amino-acid chain?
A: This is the polypeptide sequence — one letter per residue, N-terminus first. Length ranges from a few dozen residues for small domains to over a thousand for large multi-domain proteins.

Q: How mobile is each atom in the crystal?
A: For experimental (PDB) structures, the B-factor (temperature factor) quantifies the positional spread of each atom in the crystal — a combination of thermal vibration and static disorder — in units of Å². High B-factors mark flexible loops or poorly resolved regions; low B-factors mark the rigid, well-ordered core.

Q: Are the domains correctly placed relative to each other?
A: Predicted Aligned Error (PAE) is an AlphaFold confidence matrix: entry (i, j) is the expected error in the position of residue j, in ångströms, when the prediction is superimposed on the true structure at residue i. Low PAE within a block of residues means that block is internally rigid and well-predicted; high PAE between two blocks means their relative placement is uncertain even if each block individually is confident.

Q: How confident is the AlphaFold model at each residue?
A: pLDDT is the predicted lDDT-Cα score: AlphaFold's confidence that the local environment of each residue (all inter-atomic distances within 15 Å) is correctly placed. It is a per-residue number between 0 and 100, with higher meaning more reliable.

Q: What family and function is it annotated with?
A: Functional annotations link the protein to curated databases. InterPro entries identify conserved domains and families by matching the sequence against member-database signatures (Pfam, PROSITE, CDD, …). Gene Ontology (GO) terms describe molecular function, biological process, and cellular component in a controlled vocabulary. CATH places the structure in a hierarchical fold classification (Class/Architecture/Topology/Homologous-superfamily). The organism is the source species.

Q: How big and how compact is the whole molecule?
A: Three whole-structure scalars: the radius of gyration (RMS distance of Cα from centroid, in Å), the 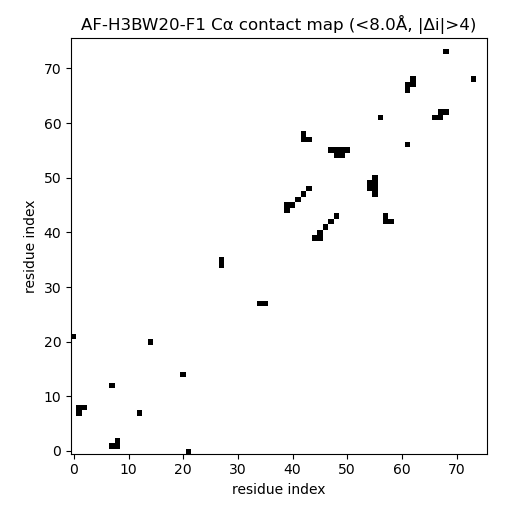count of Cα–Cα contacts (pairs closer than 8 Å and separated by more than four residues in sequence — i.e. tertiary, not local, contacts), and the bounding-box dimensions. Together they distinguish compact globular folds from extended fibres or disordered chains.

Q: What known structures does this most resemble?
A: The Foldseek neighbor list gives the closest experimentally determined structures in the PDB, ranked by structural alignment. TM-score near 1 means near-identical fold; near 0.3 means only rough topology match. This is how one finds what a novel AlphaFold prediction most resembles in the solved-structure universe.

Q: Which residues are buried vs exposed?
A: SASA measures how much of the protein is reachable by solvent. It is computed by rolling a water-sized probe over the atomic surface and summing the exposed area (Å²). Per-residue SASA distinguishes core (buried, low SASA) from surface (exposed, high SASA) residues; total SASA is a whole-molecule size measure.

Q: Which residues are in helices, strands, or loops?
A: Eight-state secondary structure (DSSP): H is the canonical α-helix, G the tighter 3₁₀-helix, I the wider π-helix; E/B are β-structure, T and S are turns and bends, and '-' is everything else. DSSP derives these from the pattern of main-chain N–H···O=C hydrogen bonds, not from the sequence.

Q: Where is each backbone atom in 3D?
A: Structure coordinates are given as an mmCIF _atom_site loop: one row per atom with element, residue name, chain id, sequence number, and x/y/z position in Å. Only the four main-chain atoms per residue are included here; side chains are omitted to keep the record compact.

Q: What if only a Cα trace is available?
A: Three-state secondary structure (P-SEA) collapses the eight DSSP classes into helix (a), strand (b), and coil (c). P-SEA assigns these from Cα geometry alone — distances and angles — without requiring backbone oxygens, so it works on any Cα trace.

Q: What do the rendered images show?
A: The six renders are orthographic views along the three Cartesian axes in both directions. Representation (cartoon, sticks, or surface) and color scheme (sequence-rainbow or by-chain) vary across proteins so the training set covers all the common visualization conventions.

Q: What does the local fold look like, residue by residue?
A: Foldseek's 3Di representation compresses backbone geometry into a per-residue letter drawn from a learned twenty-state alphabet. It captures the tertiary interaction pattern around each residue — which residues are packed against it in space, regardless of where they are in sequence.

Q: What do the diagnostic plots show?
A: The contact map is a binary N×N matrix image: pixel (i, j) is dark where Cα_i and Cα_j are within 8 Å and |i−j|>4. Because the |i−j|>4 filter r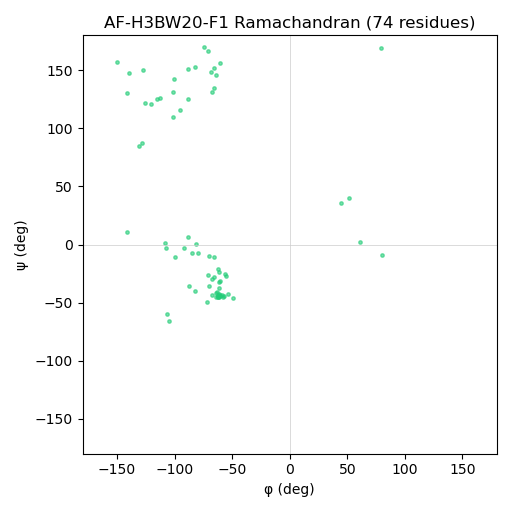emoves local helical contacts, off-diagonal stripes par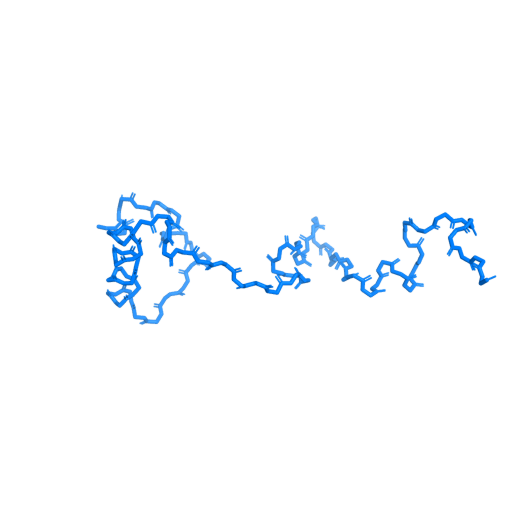allel to the main diagonal indicate parallel β-sheets; stripes perpendicular to it indicate antiparallel β-sheets. The Ramachandran plot scatters every residue's (φ, ψ) pair against the sterically allowed regions. The PAE heatmap renders the predicted-aligned-error matrix.